Protein AF-A0A354BL32-F1 (afdb_monomer_lite)

Secondary structure (DSSP, 8-state):
-HHHHHHHTT--EEEEEEE-S-HHHHHHTT----HHHHHHHHHHHHHTT-EEEEEE--S-TT--HHHHHHHHHHHHHH-

Sequence (79 aa):
DLCRLLAASGCIAVTAGLEAASDRLLAEMKKGITVDQTALVAAGFKDAGIMIHAYLMYGCPSETVQETIDSLERIRQLL

pLDDT: mean 85.88, std 6.78, range [60.72, 96.06]

Radius of gyration: 13.57 Å; chains: 1; bounding box: 28×23×36 Å

Foldseek 3Di:
DVLLVCVVVVAAEDEDEPAFQDVVLCVVVVVPDHNVRVLVVLVSNVVSNHHYHYDYDPPPVVDDPVRVVVRVVSVVVSD

Structure (mmCIF, N/CA/C/O backbone):
data_AF-A0A354BL32-F1
#
_entry.id   AF-A0A354BL32-F1
#
loop_
_atom_site.group_PDB
_atom_site.id
_atom_site.type_symbol
_atom_site.label_atom_id
_atom_site.label_alt_id
_atom_site.label_comp_id
_atom_site.label_asym_id
_atom_site.label_entity_id
_atom_site.label_seq_id
_atom_site.pdbx_PDB_ins_code
_atom_site.Cartn_x
_atom_site.Cartn_y
_atom_site.Cartn_z
_atom_site.occupancy
_atom_site.B_iso_or_equiv
_atom_site.auth_seq_id
_atom_site.auth_comp_id
_atom_site.auth_asym_id
_atom_site.auth_atom_id
_atom_site.pdbx_PDB_model_num
ATOM 1 N N . ASP A 1 1 ? -0.910 0.462 -19.332 1.00 79.31 1 ASP A N 1
ATOM 2 C CA . ASP A 1 1 ? 0.090 1.089 -20.229 1.00 79.31 1 ASP A CA 1
ATOM 3 C C . ASP A 1 1 ? 1.111 1.960 -19.517 1.00 79.31 1 ASP A C 1
ATOM 5 O O . ASP A 1 1 ? 2.297 1.712 -19.694 1.00 79.31 1 ASP A O 1
ATOM 9 N N . LEU A 1 2 ? 0.703 2.906 -18.662 1.00 91.00 2 LEU A N 1
ATOM 10 C CA . LEU A 1 2 ? 1.650 3.775 -17.949 1.00 91.00 2 LEU A CA 1
ATOM 11 C C . LEU A 1 2 ? 2.695 3.007 -17.111 1.00 91.00 2 LEU A C 1
ATOM 13 O O . LEU A 1 2 ? 3.873 3.330 -17.192 1.00 91.00 2 LEU A O 1
ATOM 17 N N . CYS A 1 3 ? 2.314 1.942 -16.391 1.00 91.62 3 CYS A N 1
ATOM 18 C CA . CYS A 1 3 ? 3.275 1.112 -15.644 1.00 91.62 3 CYS A CA 1
ATOM 19 C C . CYS A 1 3 ? 4.347 0.476 -16.548 1.00 91.62 3 CYS A C 1
ATOM 21 O O . CYS A 1 3 ? 5.508 0.411 -16.159 1.00 91.62 3 CYS A O 1
ATOM 23 N N . ARG A 1 4 ? 3.998 0.073 -17.781 1.00 92.50 4 ARG A N 1
ATOM 24 C CA . ARG A 1 4 ? 4.976 -0.469 -18.743 1.00 92.50 4 ARG A CA 1
ATOM 25 C C . ARG A 1 4 ? 5.935 0.612 -19.240 1.00 92.50 4 ARG A C 1
ATOM 27 O O . ARG A 1 4 ? 7.115 0.335 -19.409 1.00 92.50 4 ARG A O 1
ATOM 34 N N . LEU A 1 5 ? 5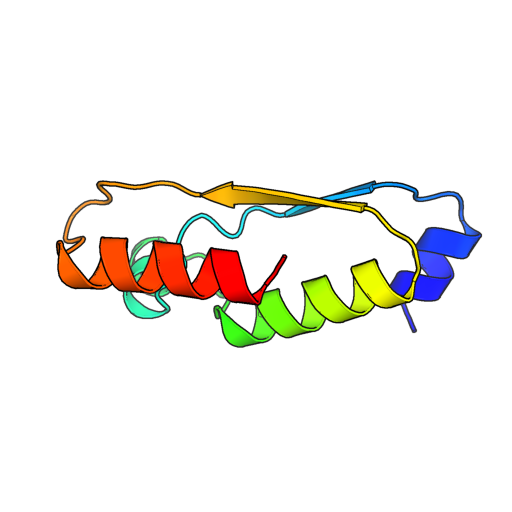.443 1.837 -19.446 1.00 95.88 5 LEU A N 1
ATOM 35 C CA . LEU A 1 5 ? 6.297 2.979 -19.793 1.00 95.88 5 LEU A CA 1
ATOM 36 C C . LEU A 1 5 ? 7.255 3.328 -18.648 1.00 95.88 5 LEU A C 1
ATOM 38 O O . LEU A 1 5 ? 8.432 3.569 -18.896 1.00 95.88 5 LEU A O 1
ATOM 42 N N . LEU A 1 6 ? 6.777 3.295 -17.400 1.00 93.88 6 LEU A N 1
ATOM 43 C CA . LEU A 1 6 ? 7.620 3.494 -16.220 1.00 93.88 6 LEU A CA 1
ATOM 44 C C . LEU A 1 6 ? 8.715 2.422 -16.138 1.00 93.88 6 LEU A C 1
ATOM 46 O O . LEU A 1 6 ? 9.885 2.769 -15.979 1.00 93.88 6 LEU A O 1
ATOM 50 N N . ALA A 1 7 ? 8.371 1.149 -16.339 1.00 94.44 7 ALA A N 1
ATOM 51 C CA . ALA A 1 7 ? 9.349 0.062 -16.372 1.00 94.44 7 ALA A CA 1
ATOM 52 C C . ALA A 1 7 ? 10.379 0.269 -17.496 1.00 94.44 7 ALA A C 1
ATOM 54 O O . ALA A 1 7 ? 11.582 0.201 -17.258 1.00 94.44 7 ALA A O 1
ATOM 55 N N . ALA A 1 8 ? 9.921 0.621 -18.704 1.00 95.62 8 ALA A N 1
ATOM 56 C CA . ALA A 1 8 ? 10.792 0.906 -19.846 1.00 95.62 8 ALA A CA 1
ATOM 57 C C . ALA A 1 8 ? 11.721 2.112 -19.613 1.00 95.62 8 ALA A C 1
ATOM 59 O O . ALA A 1 8 ? 12.818 2.155 -20.163 1.00 95.62 8 ALA A O 1
ATOM 60 N N . SER A 1 9 ? 11.312 3.072 -18.777 1.00 96.06 9 SER A N 1
ATOM 61 C CA . SER A 1 9 ? 12.151 4.203 -18.359 1.00 96.06 9 SER A CA 1
ATOM 62 C C . SER A 1 9 ? 13.176 3.856 -17.269 1.00 96.06 9 SER A C 1
ATOM 64 O O . SER A 1 9 ? 13.963 4.715 -16.880 1.00 96.06 9 SER A O 1
ATOM 66 N N . GLY A 1 10 ? 13.188 2.609 -16.780 1.00 94.62 10 GLY A N 1
ATOM 67 C CA . GLY A 1 10 ? 14.107 2.129 -15.746 1.00 94.62 10 GLY A CA 1
ATOM 68 C C . GLY A 1 10 ? 13.543 2.165 -14.323 1.00 94.62 10 GLY A C 1
ATOM 69 O O . GLY A 1 10 ? 14.297 1.984 -13.368 1.00 94.62 10 GLY A O 1
ATOM 70 N N . CYS A 1 11 ? 12.237 2.396 -14.144 1.00 95.38 11 CYS A N 1
ATOM 71 C CA . CYS A 1 11 ? 11.604 2.276 -12.833 1.00 95.38 11 CYS A CA 1
ATOM 72 C C . CYS A 1 11 ? 11.563 0.802 -12.410 1.00 95.38 11 CYS A C 1
ATOM 74 O O . CYS A 1 11 ? 10.991 -0.026 -13.112 1.00 95.38 11 CYS A O 1
ATOM 76 N N . ILE A 1 12 ? 12.152 0.488 -11.255 1.00 93.56 12 ILE A N 1
ATOM 77 C CA . ILE A 1 12 ? 12.224 -0.880 -10.713 1.00 93.56 12 ILE A CA 1
ATOM 78 C C . ILE A 1 12 ? 11.365 -1.081 -9.462 1.00 93.56 12 ILE A C 1
ATOM 80 O O . ILE A 1 12 ? 11.040 -2.215 -9.116 1.00 93.56 12 ILE A O 1
ATOM 84 N N . ALA A 1 13 ? 11.002 0.005 -8.774 1.00 92.75 13 ALA A N 1
ATOM 85 C CA . ALA A 1 13 ? 10.209 -0.042 -7.556 1.00 92.75 13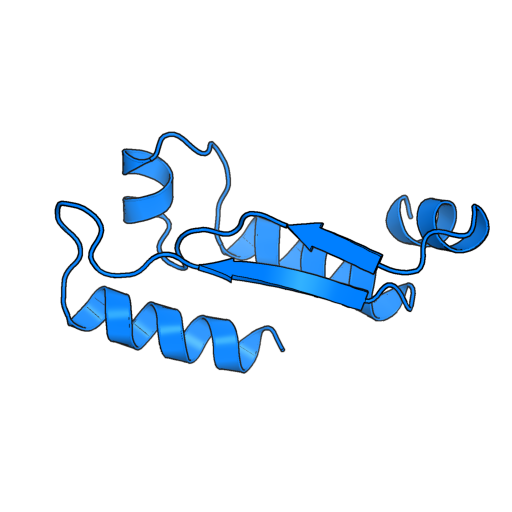 ALA A CA 1
ATOM 86 C C . ALA A 1 13 ? 9.392 1.240 -7.353 1.00 92.75 13 ALA A C 1
ATOM 88 O O . ALA A 1 13 ? 9.856 2.336 -7.674 1.00 92.75 13 ALA A O 1
ATOM 89 N N . VAL A 1 14 ? 8.199 1.099 -6.775 1.00 90.69 14 VAL A N 1
ATOM 90 C CA . VAL A 1 14 ? 7.318 2.198 -6.369 1.00 90.69 14 VAL A CA 1
ATOM 91 C C . VAL A 1 14 ? 6.852 1.969 -4.937 1.00 90.69 14 VAL A C 1
ATOM 93 O O . VAL A 1 14 ? 6.418 0.878 -4.570 1.00 90.69 14 VAL A O 1
ATOM 96 N N . THR A 1 15 ? 6.899 3.028 -4.136 1.00 86.31 15 THR A N 1
ATOM 97 C CA . THR A 1 15 ? 6.322 3.042 -2.794 1.00 86.31 15 THR A CA 1
ATOM 98 C C . THR A 1 15 ? 4.961 3.728 -2.843 1.00 86.31 15 THR A C 1
ATOM 100 O O . THR A 1 15 ? 4.879 4.900 -3.208 1.00 86.31 15 THR A O 1
ATOM 103 N N . ALA A 1 16 ? 3.899 3.013 -2.477 1.00 77.06 16 ALA A N 1
ATOM 104 C CA . ALA A 1 16 ? 2.530 3.514 -2.464 1.00 77.06 16 ALA A CA 1
ATOM 105 C C . ALA A 1 16 ? 2.005 3.641 -1.025 1.00 77.06 16 ALA A C 1
ATOM 107 O O . ALA A 1 16 ? 2.078 2.708 -0.226 1.00 77.06 16 ALA A O 1
ATOM 108 N N . GLY A 1 17 ? 1.451 4.804 -0.684 1.00 70.38 17 GLY A N 1
ATOM 109 C CA . GLY A 1 17 ? 0.773 5.015 0.595 1.00 70.38 17 GLY A CA 1
ATOM 110 C C . GLY A 1 17 ? -0.669 4.523 0.531 1.00 70.38 17 GLY A C 1
ATOM 111 O O . GLY A 1 17 ? -1.558 5.331 0.283 1.00 70.38 17 GLY A O 1
ATOM 112 N N . LEU A 1 18 ? -0.895 3.218 0.725 1.00 70.00 18 LEU A N 1
ATOM 113 C CA . LEU A 1 18 ? -2.250 2.678 0.903 1.00 70.00 18 LEU A CA 1
ATOM 114 C C . LEU A 1 18 ? -2.827 3.150 2.246 1.00 70.00 18 LEU A C 1
ATOM 116 O O . LEU A 1 18 ? -3.963 3.589 2.291 1.00 70.00 18 LEU A O 1
ATOM 120 N N . GLU A 1 19 ? -2.016 3.140 3.307 1.00 72.00 19 GLU A N 1
ATOM 121 C CA . GLU A 1 19 ? -2.296 3.610 4.676 1.00 72.00 19 GLU A CA 1
ATOM 122 C C . GLU A 1 19 ? -3.428 2.904 5.431 1.00 72.00 19 GLU A C 1
ATOM 124 O O . GLU A 1 19 ? -3.233 2.607 6.603 1.00 72.00 19 GLU A O 1
ATOM 129 N N . ALA A 1 20 ? -4.534 2.536 4.789 1.00 73.38 20 ALA A N 1
ATOM 130 C CA . ALA A 1 20 ? -5.574 1.682 5.353 1.00 73.38 20 ALA A CA 1
ATOM 131 C C . ALA A 1 20 ? -6.205 0.812 4.256 1.00 73.38 20 ALA A C 1
ATOM 133 O O . ALA A 1 20 ? -6.387 1.255 3.124 1.00 73.38 20 ALA A O 1
ATOM 134 N N . ALA A 1 21 ? -6.595 -0.418 4.591 1.00 79.00 21 ALA A N 1
ATOM 135 C CA . ALA A 1 21 ? -7.320 -1.307 3.680 1.00 79.00 21 ALA A CA 1
ATOM 136 C C . ALA A 1 21 ? -8.840 -1.302 3.961 1.00 79.00 21 ALA A C 1
ATOM 138 O O . ALA A 1 21 ? -9.518 -2.320 3.836 1.00 79.00 21 ALA A O 1
ATOM 139 N N . SER A 1 22 ? -9.380 -0.122 4.291 1.00 84.19 22 SER A N 1
ATOM 140 C CA . SER A 1 22 ? -10.812 0.150 4.478 1.00 84.19 22 SER A CA 1
ATOM 141 C C . SER A 1 22 ? -11.179 1.482 3.824 1.00 84.19 22 SER A C 1
ATOM 143 O O . SER A 1 22 ? -10.615 2.518 4.175 1.00 84.19 22 SER A O 1
ATOM 145 N N . ASP A 1 23 ? -12.156 1.480 2.913 1.00 85.06 23 ASP A N 1
ATOM 146 C CA . ASP A 1 23 ? -12.612 2.702 2.229 1.00 85.06 23 ASP A CA 1
ATOM 147 C C . ASP A 1 23 ? -13.185 3.739 3.202 1.00 85.06 23 ASP A C 1
ATOM 149 O O . ASP A 1 23 ? -13.034 4.942 2.990 1.00 85.06 23 ASP A O 1
ATOM 153 N N . ARG A 1 24 ? -13.794 3.289 4.308 1.00 88.62 24 ARG A N 1
ATOM 154 C CA . ARG A 1 24 ? -14.274 4.184 5.366 1.00 88.62 24 ARG A CA 1
ATOM 155 C C . ARG A 1 24 ? -13.111 4.934 6.012 1.00 88.62 24 ARG A C 1
ATOM 157 O O . ARG A 1 24 ? -13.167 6.156 6.128 1.00 88.62 24 ARG A O 1
ATOM 164 N N . LEU A 1 25 ? -12.049 4.216 6.382 1.00 86.12 25 LEU A N 1
ATOM 165 C CA . LEU A 1 25 ? -10.854 4.815 6.982 1.00 86.12 25 LEU A CA 1
ATOM 166 C C . LEU A 1 25 ? -10.133 5.726 5.981 1.00 86.12 25 LEU A C 1
ATOM 168 O O . LEU A 1 25 ? -9.767 6.845 6.327 1.00 86.12 25 LEU A O 1
ATOM 172 N N . LEU A 1 26 ? -10.014 5.311 4.717 1.00 86.38 26 LEU A N 1
ATOM 173 C CA . LEU A 1 26 ? -9.450 6.146 3.650 1.00 86.38 26 LEU A CA 1
ATOM 174 C C . LEU A 1 26 ? -10.237 7.450 3.449 1.00 86.38 26 LEU A C 1
ATOM 176 O O . LEU A 1 26 ? -9.637 8.507 3.213 1.00 86.38 26 LEU A O 1
ATOM 180 N N . ALA A 1 27 ? -11.567 7.396 3.570 1.00 87.69 27 ALA A N 1
ATOM 181 C CA . ALA A 1 27 ? -12.430 8.571 3.515 1.00 87.69 27 ALA A CA 1
ATOM 182 C C . ALA A 1 27 ? -12.233 9.490 4.733 1.00 87.69 27 ALA A C 1
ATOM 184 O O . ALA A 1 27 ? -12.115 10.704 4.559 1.00 87.69 27 ALA A O 1
ATOM 185 N N . GLU A 1 28 ? -12.123 8.938 5.945 1.00 87.19 28 GLU A N 1
ATOM 186 C CA . GLU A 1 28 ? -11.819 9.712 7.161 1.00 87.19 28 GLU A CA 1
ATOM 187 C C . GLU A 1 28 ? -10.441 10.381 7.097 1.00 87.19 28 GLU A C 1
ATOM 189 O O . GLU A 1 28 ? -10.291 11.547 7.468 1.00 87.19 28 GLU A O 1
ATOM 194 N N . MET A 1 29 ? -9.453 9.686 6.529 1.00 85.12 29 MET A N 1
ATOM 195 C CA . MET A 1 29 ? -8.112 10.210 6.259 1.00 85.12 29 MET A CA 1
ATOM 196 C C . MET A 1 29 ? -8.068 11.177 5.064 1.00 85.12 29 MET A C 1
ATOM 198 O O . MET A 1 29 ? -7.015 11.750 4.780 1.00 85.12 29 MET A O 1
ATOM 202 N N . LYS A 1 30 ? -9.191 11.377 4.357 1.00 86.06 30 LYS A N 1
ATOM 203 C CA . LYS A 1 30 ? -9.325 12.244 3.173 1.00 86.06 30 LYS A CA 1
ATOM 204 C C . LYS A 1 30 ? -8.317 11.918 2.065 1.00 86.06 30 LYS A C 1
ATOM 206 O O . LYS A 1 30 ? -7.835 12.818 1.377 1.00 86.06 30 LYS A O 1
ATOM 211 N N . LYS A 1 31 ? -8.002 10.634 1.871 1.00 81.44 31 LYS A N 1
ATOM 212 C CA . LYS A 1 31 ? -7.015 10.192 0.871 1.00 81.44 31 LYS A CA 1
ATOM 213 C C . LYS A 1 31 ? -7.518 10.279 -0.569 1.00 81.44 31 LYS A C 1
ATOM 215 O O . LYS A 1 31 ? -6.707 10.377 -1.482 1.00 81.44 31 LYS A O 1
ATOM 220 N N . GLY A 1 32 ? -8.837 10.263 -0.776 1.00 84.56 32 GLY A N 1
ATOM 221 C CA . GLY A 1 32 ? -9.437 10.370 -2.112 1.00 84.56 32 GLY A CA 1
ATOM 222 C C . GLY A 1 32 ? -9.162 9.165 -3.019 1.00 84.56 32 GLY A C 1
ATOM 223 O O . GLY A 1 32 ? -9.265 9.287 -4.236 1.00 84.56 32 GLY A O 1
ATOM 224 N N . ILE A 1 33 ? -8.810 8.020 -2.431 1.00 88.06 33 ILE A N 1
ATOM 225 C CA . ILE A 1 33 ? -8.586 6.741 -3.111 1.00 88.06 33 ILE A CA 1
ATOM 226 C C . ILE A 1 33 ? -9.455 5.664 -2.466 1.00 88.06 33 ILE A C 1
ATOM 228 O O . ILE A 1 33 ? -9.871 5.803 -1.316 1.00 88.06 33 ILE A O 1
ATOM 232 N N . THR A 1 34 ? -9.687 4.586 -3.207 1.00 86.81 34 THR A N 1
ATOM 233 C CA . THR A 1 34 ? -10.330 3.364 -2.708 1.00 86.81 34 THR A CA 1
ATOM 234 C C . THR A 1 34 ? -9.339 2.209 -2.677 1.00 86.81 34 THR A C 1
ATOM 236 O O . THR A 1 34 ? -8.317 2.211 -3.382 1.00 86.81 34 THR A O 1
ATOM 239 N N . VAL A 1 35 ? -9.646 1.190 -1.882 1.00 84.12 35 VAL A N 1
ATOM 240 C CA . VAL A 1 35 ? -8.823 -0.019 -1.811 1.00 84.12 35 VAL A CA 1
ATOM 241 C C . VAL A 1 35 ? -8.766 -0.713 -3.174 1.00 84.12 35 VAL A C 1
ATOM 243 O O . VAL A 1 35 ? -7.686 -1.101 -3.611 1.00 84.12 35 VAL A O 1
ATOM 246 N N . ASP A 1 36 ? -9.888 -0.789 -3.891 1.00 85.88 36 ASP A N 1
ATOM 247 C CA . ASP A 1 36 ? -9.966 -1.455 -5.198 1.00 85.88 36 ASP A CA 1
ATOM 248 C C . ASP A 1 36 ? -9.145 -0.730 -6.275 1.00 85.88 36 ASP A C 1
ATOM 250 O O . ASP A 1 36 ? -8.455 -1.365 -7.076 1.00 85.88 36 ASP A O 1
ATOM 254 N N . GLN A 1 37 ? -9.143 0.608 -6.270 1.00 86.12 37 GLN A N 1
ATOM 255 C CA . GLN A 1 37 ? -8.256 1.386 -7.142 1.00 86.12 37 GLN A CA 1
ATOM 256 C C . GLN A 1 37 ? -6.786 1.093 -6.842 1.00 86.12 37 GLN A C 1
ATOM 258 O O . GLN A 1 37 ? -5.981 0.939 -7.761 1.00 86.12 37 GLN A O 1
ATOM 263 N N . THR A 1 38 ? -6.436 0.988 -5.561 1.00 85.06 38 THR A N 1
ATOM 264 C CA . THR A 1 38 ? -5.058 0.709 -5.152 1.00 85.06 38 THR A CA 1
ATOM 265 C C . THR A 1 38 ? -4.645 -0.712 -5.538 1.00 85.06 38 THR A C 1
ATOM 267 O O . THR A 1 38 ? -3.534 -0.913 -6.023 1.00 85.06 38 THR A O 1
ATOM 270 N N . ALA A 1 39 ? -5.558 -1.680 -5.419 1.00 85.69 39 ALA A N 1
ATOM 271 C CA . ALA A 1 39 ? -5.368 -3.055 -5.868 1.00 85.69 39 ALA A CA 1
ATOM 272 C C . ALA A 1 39 ? -5.111 -3.146 -7.378 1.00 85.69 39 ALA A C 1
ATOM 274 O O . ALA A 1 39 ? -4.167 -3.804 -7.813 1.00 85.69 39 ALA A O 1
ATOM 275 N N . LEU A 1 40 ? -5.910 -2.434 -8.179 1.00 88.12 40 LEU A N 1
ATOM 276 C CA . LEU A 1 40 ? -5.756 -2.383 -9.633 1.00 88.12 40 LEU A CA 1
ATOM 277 C C . LEU A 1 40 ? -4.395 -1.803 -10.041 1.00 88.12 40 LEU A C 1
ATOM 279 O O . LEU A 1 40 ? -3.716 -2.340 -10.918 1.00 88.12 40 LEU A O 1
ATOM 283 N N . VAL A 1 41 ? -3.985 -0.707 -9.398 1.00 88.44 41 VAL A N 1
ATOM 284 C CA . VAL A 1 41 ? -2.689 -0.065 -9.650 1.00 88.44 41 VAL A CA 1
ATOM 285 C C . VAL A 1 41 ? -1.540 -0.985 -9.238 1.00 88.44 41 VAL A C 1
ATOM 287 O O . VAL A 1 41 ? -0.570 -1.121 -9.985 1.00 88.44 41 VAL A O 1
ATOM 290 N N . ALA A 1 42 ? -1.662 -1.658 -8.092 1.00 88.00 42 ALA A N 1
ATOM 291 C CA . ALA A 1 42 ? -0.668 -2.615 -7.633 1.00 88.00 42 ALA A CA 1
ATOM 292 C C . ALA A 1 42 ? -0.519 -3.794 -8.611 1.00 88.00 42 ALA A C 1
ATOM 294 O O . ALA A 1 42 ? 0.595 -4.128 -9.007 1.00 88.00 42 ALA A O 1
ATOM 295 N N . ALA A 1 43 ? -1.621 -4.367 -9.098 1.00 89.00 43 ALA A N 1
ATOM 296 C CA . ALA A 1 43 ? -1.568 -5.403 -10.128 1.00 89.00 43 ALA A CA 1
ATOM 297 C C . ALA A 1 43 ? -0.853 -4.906 -11.400 1.00 89.00 43 ALA A C 1
ATOM 299 O O . ALA A 1 43 ? 0.050 -5.569 -11.903 1.00 89.00 43 ALA A O 1
ATOM 300 N N . GLY A 1 44 ? -1.165 -3.690 -11.862 1.00 91.94 44 GLY A N 1
ATOM 301 C CA . GLY A 1 44 ? -0.526 -3.101 -13.043 1.00 91.94 44 GLY A CA 1
ATOM 302 C C . GLY A 1 44 ? 0.987 -2.887 -12.905 1.00 91.94 44 GLY A C 1
ATOM 303 O O . GLY A 1 44 ? 1.721 -3.044 -13.883 1.00 91.94 44 GLY A O 1
ATOM 304 N N . PHE A 1 45 ? 1.471 -2.543 -11.708 1.00 91.75 45 PHE A N 1
ATOM 305 C CA . PHE A 1 45 ? 2.905 -2.449 -11.421 1.00 91.75 45 PHE A CA 1
ATOM 306 C C . PHE A 1 45 ? 3.568 -3.831 -11.342 1.00 91.75 45 PHE A C 1
ATOM 308 O O . PHE A 1 45 ? 4.621 -4.021 -11.954 1.00 91.75 45 PHE A O 1
ATOM 315 N N . LYS A 1 46 ? 2.926 -4.804 -10.680 1.00 90.12 46 LYS A N 1
ATOM 316 C CA . LYS A 1 46 ? 3.397 -6.196 -10.588 1.00 90.12 46 LYS A CA 1
ATOM 317 C C . LYS A 1 46 ? 3.542 -6.822 -11.977 1.00 90.12 46 LYS A C 1
ATOM 319 O O . LYS A 1 46 ? 4.601 -7.357 -12.295 1.00 90.12 46 LYS A O 1
ATOM 324 N N . ASP A 1 47 ? 2.539 -6.654 -12.838 1.00 93.00 47 ASP A N 1
ATOM 325 C CA . ASP A 1 47 ? 2.548 -7.135 -14.227 1.00 93.00 47 ASP A CA 1
ATOM 326 C C . ASP A 1 47 ? 3.630 -6.463 -15.088 1.00 93.00 47 ASP A C 1
ATOM 328 O O . ASP A 1 47 ? 4.128 -7.052 -16.047 1.00 93.00 47 ASP A O 1
ATOM 332 N N . ALA A 1 48 ? 4.008 -5.223 -14.761 1.00 93.94 48 ALA A N 1
ATOM 333 C CA . ALA A 1 48 ? 5.090 -4.503 -15.430 1.00 93.94 48 ALA A CA 1
ATOM 334 C C . ALA A 1 48 ? 6.490 -4.866 -14.895 1.00 93.94 48 ALA A C 1
ATOM 336 O O . ALA A 1 48 ? 7.477 -4.317 -15.382 1.00 93.94 48 ALA A O 1
ATOM 337 N N . GLY A 1 49 ? 6.591 -5.766 -13.908 1.00 93.25 49 GLY A N 1
ATOM 338 C CA . GLY A 1 49 ? 7.855 -6.141 -13.269 1.00 93.25 49 GLY A CA 1
ATOM 339 C C . GLY A 1 49 ? 8.399 -5.089 -12.298 1.00 93.25 49 GLY A C 1
ATOM 340 O O . GLY A 1 49 ? 9.584 -5.114 -11.974 1.00 93.25 49 GLY A O 1
ATOM 341 N N . ILE A 1 50 ? 7.554 -4.161 -11.842 1.00 94.31 50 ILE A N 1
ATOM 342 C CA . ILE A 1 50 ? 7.911 -3.116 -10.880 1.00 94.31 50 ILE A CA 1
ATOM 343 C C . ILE A 1 50 ? 7.553 -3.606 -9.477 1.00 94.31 50 ILE A C 1
ATOM 345 O O . ILE A 1 50 ? 6.407 -3.963 -9.203 1.00 94.31 50 ILE A O 1
ATOM 349 N N . MET A 1 51 ? 8.529 -3.595 -8.570 1.00 91.31 51 MET A N 1
ATOM 350 C CA . MET A 1 51 ? 8.307 -3.925 -7.164 1.00 91.31 51 MET A CA 1
ATOM 351 C C . MET A 1 51 ? 7.422 -2.868 -6.498 1.00 91.31 51 MET A C 1
ATOM 353 O O . MET A 1 51 ? 7.619 -1.670 -6.691 1.00 91.31 51 MET A O 1
ATOM 357 N N . ILE A 1 52 ? 6.474 -3.293 -5.669 1.00 88.25 52 ILE A N 1
ATOM 358 C CA . ILE A 1 52 ? 5.597 -2.374 -4.941 1.00 88.25 52 ILE A CA 1
ATOM 359 C C . ILE A 1 52 ? 5.854 -2.538 -3.459 1.00 88.25 52 ILE A C 1
ATOM 361 O O . ILE A 1 52 ? 5.833 -3.649 -2.934 1.00 88.25 52 ILE A O 1
ATOM 365 N N . HIS A 1 53 ? 6.058 -1.415 -2.787 1.00 86.19 53 HIS A N 1
ATOM 366 C CA . HIS A 1 53 ? 6.122 -1.352 -1.340 1.00 86.19 53 HIS A CA 1
ATOM 367 C C . HIS A 1 53 ? 4.952 -0.515 -0.827 1.00 86.19 53 HIS A C 1
ATOM 369 O O . HIS A 1 53 ? 4.765 0.618 -1.269 1.00 86.19 53 HIS A O 1
ATOM 375 N N . ALA A 1 54 ? 4.154 -1.066 0.086 1.00 82.94 54 ALA A N 1
ATOM 376 C CA . ALA A 1 54 ? 3.001 -0.377 0.651 1.00 82.94 54 ALA A CA 1
ATOM 377 C C . ALA A 1 54 ? 3.175 -0.162 2.155 1.00 82.94 54 ALA A C 1
ATOM 379 O O . ALA A 1 54 ? 3.514 -1.093 2.884 1.00 82.94 54 ALA A O 1
ATOM 380 N N . TYR A 1 55 ? 2.901 1.059 2.614 1.00 79.94 55 TYR A N 1
ATOM 381 C CA . TYR A 1 55 ? 2.800 1.360 4.040 1.00 79.94 55 TYR A CA 1
ATOM 382 C C . TYR A 1 55 ? 1.353 1.247 4.496 1.00 79.94 55 TYR A C 1
ATOM 384 O O . TYR A 1 55 ? 0.451 1.776 3.843 1.00 79.94 55 TYR A O 1
ATOM 392 N N . LEU A 1 56 ? 1.157 0.591 5.636 1.00 79.25 56 LEU A N 1
ATOM 393 C CA . LEU A 1 56 ? -0.121 0.516 6.326 1.00 79.25 56 LEU A CA 1
ATOM 394 C C . LEU A 1 56 ? 0.008 1.052 7.742 1.00 79.25 56 LEU A C 1
ATOM 396 O O . LEU A 1 56 ? 1.032 0.871 8.402 1.00 79.25 56 LEU A O 1
ATOM 400 N N . MET A 1 57 ? -1.055 1.707 8.184 1.00 82.31 57 MET A N 1
ATOM 401 C CA . MET A 1 57 ? -1.226 2.211 9.531 1.00 82.31 57 MET A CA 1
ATOM 402 C C . MET A 1 57 ? -2.344 1.412 10.197 1.00 82.31 57 MET A C 1
ATOM 404 O O . MET A 1 57 ? -3.367 1.136 9.579 1.00 82.31 57 MET A O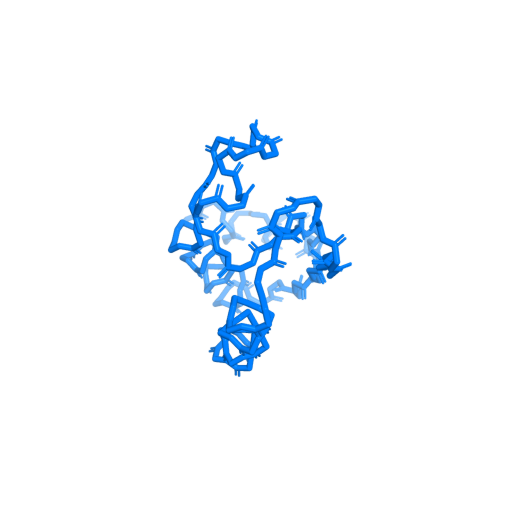 1
ATOM 408 N N . TYR A 1 58 ? -2.127 1.044 11.455 1.00 84.06 58 TYR A N 1
ATOM 409 C CA . TYR A 1 58 ? -3.122 0.387 12.297 1.00 84.06 58 TYR A CA 1
ATOM 410 C C . TYR A 1 58 ? -3.352 1.230 13.547 1.00 84.06 58 TYR A C 1
ATOM 412 O O . TYR A 1 58 ? -2.438 1.915 14.018 1.00 84.06 58 TYR A O 1
ATOM 420 N N . GLY A 1 59 ? -4.551 1.142 14.108 1.00 84.12 59 GLY A N 1
ATOM 421 C CA . GLY A 1 59 ? -4.968 1.949 15.248 1.00 84.12 59 GLY A CA 1
ATOM 422 C C . GLY A 1 59 ? -5.341 3.375 14.852 1.00 84.12 59 G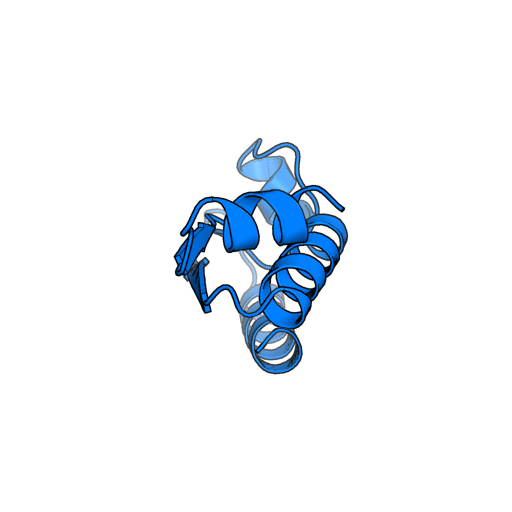LY A C 1
ATOM 423 O O . GLY A 1 59 ? -5.137 4.303 15.639 1.00 84.12 59 GLY A O 1
ATOM 424 N N . CYS A 1 60 ? -5.864 3.575 13.639 1.00 85.19 60 CYS A N 1
ATOM 425 C CA . CYS A 1 60 ? -6.415 4.867 13.249 1.00 85.19 60 CYS A CA 1
ATOM 426 C C . CYS A 1 60 ? -7.574 5.261 14.187 1.00 85.19 60 CYS A C 1
ATOM 428 O O . CYS A 1 60 ? -8.293 4.391 14.690 1.00 85.19 60 CYS A O 1
ATOM 430 N N . PRO A 1 61 ? -7.797 6.566 14.439 1.00 85.06 61 PRO A N 1
ATOM 431 C CA . PRO A 1 61 ? -8.975 7.005 15.179 1.00 85.06 61 PRO A CA 1
ATOM 432 C C . PRO A 1 61 ? -10.235 6.418 14.536 1.00 85.06 61 PRO A C 1
ATOM 434 O O . PRO A 1 61 ? -10.387 6.531 13.328 1.00 85.06 61 PRO A O 1
ATOM 437 N N . SER A 1 62 ? -11.114 5.817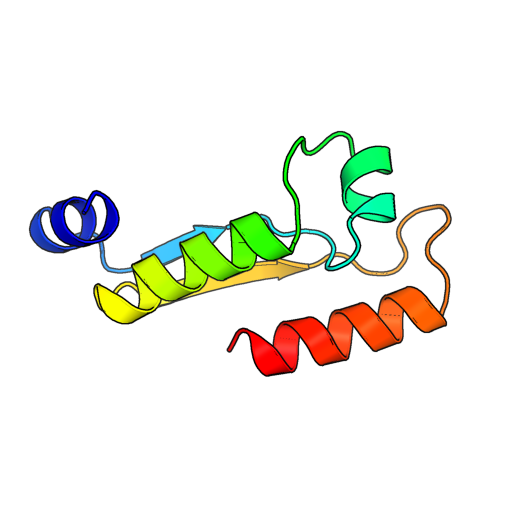 15.346 1.00 86.88 62 SER A N 1
ATOM 438 C CA . SER A 1 62 ? -12.336 5.114 14.915 1.00 86.88 62 SER A CA 1
ATOM 439 C C . SER A 1 62 ? -12.153 3.727 14.271 1.00 86.88 62 SER A C 1
ATOM 441 O O . SER A 1 62 ? -13.159 3.085 13.963 1.00 86.88 62 SER A O 1
ATOM 443 N N . GLU A 1 63 ? -10.924 3.231 14.095 1.00 89.94 63 GLU A N 1
ATOM 444 C CA . GLU A 1 63 ? -10.683 1.890 13.551 1.00 89.94 63 GLU A CA 1
ATOM 445 C C . GLU A 1 63 ? -11.194 0.807 14.507 1.00 89.94 63 GLU A C 1
ATOM 447 O O . GLU A 1 63 ? -10.875 0.778 15.699 1.00 89.94 63 GLU A O 1
ATOM 452 N N . THR A 1 64 ? -12.015 -0.092 13.971 1.00 90.00 64 THR A N 1
ATOM 453 C CA . THR A 1 64 ? -12.525 -1.245 14.710 1.00 90.00 64 THR A CA 1
ATOM 454 C C . THR A 1 64 ? -11.589 -2.442 14.576 1.00 90.00 64 THR A C 1
ATOM 456 O O . THR A 1 64 ? -10.883 -2.599 13.584 1.00 90.00 64 THR A O 1
ATOM 459 N N . VAL A 1 65 ? -11.647 -3.361 15.545 1.00 89.88 65 VAL A N 1
ATOM 460 C CA . VAL A 1 65 ? -10.873 -4.616 15.493 1.00 89.88 65 VAL A CA 1
ATOM 461 C C . VAL A 1 65 ? -11.173 -5.412 14.218 1.00 89.88 65 VAL A C 1
ATOM 463 O O . VAL A 1 65 ? -10.262 -5.991 13.632 1.00 89.88 65 VAL A O 1
ATOM 466 N N . GLN A 1 66 ? -12.433 -5.421 13.767 1.00 86.38 66 GLN A N 1
ATOM 467 C CA . GLN A 1 66 ? -12.809 -6.118 12.539 1.00 86.38 66 GLN A CA 1
ATOM 468 C C . GLN A 1 66 ? -12.154 -5.480 11.311 1.00 86.38 66 GLN A C 1
ATOM 470 O O . GLN A 1 66 ? -11.632 -6.199 10.471 1.00 86.38 66 GLN A O 1
ATOM 475 N N . GLU A 1 67 ? -12.094 -4.150 11.232 1.00 86.12 67 GLU A N 1
ATOM 476 C CA . GLU A 1 67 ? -11.419 -3.464 10.124 1.00 86.12 67 GLU A CA 1
ATOM 477 C C . GLU A 1 67 ? -9.912 -3.701 10.114 1.00 86.12 67 GLU A C 1
ATOM 479 O O . GLU A 1 67 ? -9.322 -3.798 9.038 1.00 86.12 67 GLU A O 1
ATOM 484 N N . THR A 1 68 ? -9.288 -3.851 11.283 1.00 87.81 68 THR A N 1
ATOM 485 C CA . THR A 1 68 ? -7.886 -4.271 11.370 1.00 87.81 68 THR A CA 1
ATOM 486 C C . THR A 1 68 ? -7.703 -5.686 10.810 1.00 87.81 68 THR A C 1
ATOM 488 O O . THR A 1 68 ? -6.796 -5.916 10.011 1.00 87.81 68 THR A O 1
ATOM 491 N N . ILE A 1 69 ? -8.575 -6.633 11.177 1.00 88.19 69 ILE A N 1
ATOM 492 C CA . ILE A 1 69 ? -8.543 -8.014 10.659 1.00 88.19 69 ILE A CA 1
ATOM 493 C C . ILE A 1 69 ? -8.768 -8.031 9.141 1.00 88.19 69 ILE A C 1
ATOM 495 O O . ILE A 1 69 ? -8.001 -8.655 8.408 1.00 88.19 69 ILE A O 1
ATOM 499 N N . ASP A 1 70 ? -9.777 -7.308 8.661 1.00 84.38 70 ASP A N 1
ATOM 500 C CA . ASP A 1 70 ? -10.104 -7.220 7.239 1.00 84.38 70 ASP A CA 1
ATOM 501 C C . ASP A 1 70 ? -8.960 -6.572 6.451 1.00 84.38 70 ASP A C 1
ATOM 503 O O . ASP A 1 70 ? -8.636 -7.007 5.343 1.00 84.38 70 ASP A O 1
ATOM 507 N N . SER A 1 71 ? -8.301 -5.570 7.041 1.00 82.69 71 SER A N 1
ATOM 508 C CA . SER A 1 71 ? -7.125 -4.939 6.449 1.00 82.69 71 SER A CA 1
ATOM 509 C C . SER A 1 71 ? -5.972 -5.930 6.302 1.00 82.69 71 SER A C 1
ATOM 511 O O . SER A 1 71 ? -5.357 -5.990 5.237 1.00 82.69 71 SER A O 1
ATOM 513 N N . LEU A 1 72 ? -5.715 -6.754 7.323 1.00 84.38 72 LEU A N 1
ATOM 514 C CA . LEU A 1 72 ? -4.690 -7.802 7.278 1.00 84.38 72 LEU A CA 1
ATOM 515 C C . LEU A 1 72 ? -4.970 -8.838 6.180 1.00 84.38 72 LEU A C 1
ATOM 517 O O . LEU A 1 72 ? -4.070 -9.169 5.405 1.00 84.38 72 LEU A O 1
ATOM 521 N N . GLU A 1 73 ? -6.213 -9.315 6.065 1.00 84.19 73 GLU A N 1
ATOM 522 C CA . GLU A 1 73 ? -6.598 -10.256 5.005 1.00 84.19 73 GLU A CA 1
ATOM 523 C C . GLU A 1 73 ? -6.497 -9.634 3.609 1.00 84.19 73 GLU A C 1
ATOM 525 O O . GLU A 1 73 ? -5.999 -10.275 2.681 1.00 84.19 73 GLU A O 1
ATOM 530 N N . ARG A 1 74 ? -6.901 -8.368 3.445 1.00 79.25 74 ARG A N 1
ATOM 531 C CA . ARG A 1 74 ? -6.778 -7.660 2.163 1.00 79.25 74 ARG A CA 1
ATOM 532 C C . ARG A 1 74 ? -5.321 -7.528 1.727 1.00 79.25 74 ARG A C 1
ATOM 534 O O . ARG A 1 74 ? -5.016 -7.824 0.578 1.00 79.25 74 ARG A O 1
ATOM 541 N N . ILE A 1 75 ? -4.402 -7.168 2.625 1.00 79.56 75 ILE A N 1
ATOM 542 C CA . ILE A 1 75 ? -2.963 -7.111 2.299 1.00 79.56 75 ILE A CA 1
ATOM 543 C C . ILE A 1 75 ? -2.452 -8.480 1.851 1.00 79.56 75 ILE A C 1
ATOM 545 O O . ILE A 1 75 ? -1.722 -8.568 0.866 1.00 79.56 75 ILE A O 1
ATOM 549 N N . ARG A 1 76 ? -2.860 -9.552 2.543 1.00 79.56 76 ARG A N 1
ATOM 550 C CA . ARG A 1 76 ? -2.477 -10.927 2.198 1.00 79.56 76 ARG A CA 1
ATOM 551 C C . ARG A 1 76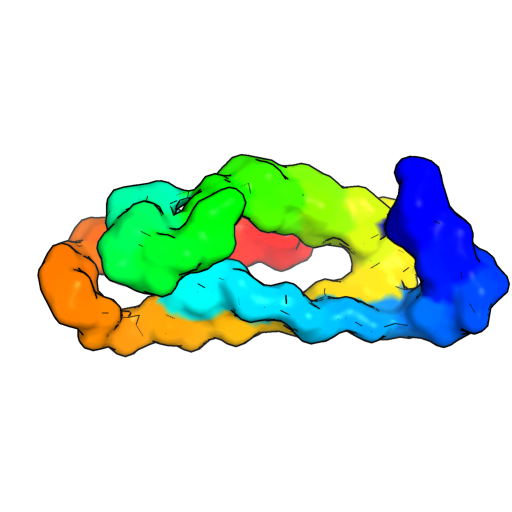 ? -2.927 -11.322 0.788 1.00 79.56 76 ARG A C 1
ATOM 553 O O . ARG A 1 76 ? -2.266 -12.138 0.160 1.00 79.56 76 ARG A O 1
ATOM 560 N N . GLN A 1 77 ? -4.044 -10.785 0.302 1.00 75.56 77 GLN A N 1
ATOM 561 C CA . GLN A 1 77 ? -4.535 -11.037 -1.058 1.00 75.56 77 GLN A CA 1
ATOM 562 C C . GLN A 1 77 ? -3.851 -10.168 -2.125 1.00 75.56 77 GLN A C 1
ATOM 564 O O . GLN A 1 77 ? -3.842 -10.546 -3.294 1.00 75.56 77 GLN A O 1
ATOM 569 N N . LEU A 1 78 ? -3.314 -9.005 -1.743 1.00 68.62 78 LEU A N 1
ATOM 570 C CA . LEU A 1 78 ? -2.683 -8.053 -2.663 1.00 68.62 78 LEU A CA 1
ATOM 571 C C . LEU A 1 78 ? -1.219 -8.385 -2.991 1.00 68.62 78 LEU A C 1
ATOM 573 O O . LEU A 1 78 ? -0.737 -7.982 -4.053 1.00 68.62 78 LEU A O 1
ATOM 577 N N . LEU A 1 79 ? -0.518 -9.095 -2.103 1.00 60.72 79 LEU A N 1
ATOM 578 C CA . LEU A 1 79 ? 0.863 -9.562 -2.294 1.00 60.72 79 LEU A CA 1
ATOM 579 C C . LEU A 1 79 ? 0.891 -10.926 -3.001 1.00 60.72 79 LEU A C 1
ATOM 581 O O . LEU A 1 79 ? 1.545 -11.019 -4.076 1.00 60.72 79 LEU A O 1
#